Protein AF-E4XNI7-F1 (afdb_monomer_lite)

Sequence (161 aa):
MIVIETAMIVLRASQCSQMPSSSVQVHIPTLKYKNLKMEQSHFDRAVKAEQDLEEQLIKEENSDTRAKFEKAVTARKKSQKRIRAFLLRAARALDDPDQSDENPDACKVCLRQYDSRDRQEGILYCGHSSCSKCLTSRPVKLCPVCDKEYTVEQISHPFCV

Organism: Oikopleura dioica (NCBI:txid34765)

InterPro domains:
  IPR001841 Zinc finger, RING-type [PF14634] (107-148)
  IPR001841 Zinc finger, RING-type [PS50089] (107-147)
  IPR013083 Zinc finger, RING/FYVE/PHD-type [G3DSA:3.30.40.10] (93-160)

Secondary structure (DSSP, 8-state):
--SSGGGTGGGSTT-S-------------HHHHHHHHHHHHHHHHHHHHHHHHHHHHHHS--HHHHHHHHHHHHHHHHHHHHHHHHHHHHHHHHH-TT-TT--TTB-TTT-PBP-SSS--EEE-TTS-EEEHHHHHS-SS-B-TTT--B--GGG-B-TT--

Structure (mmCIF, N/CA/C/O backbone):
data_AF-E4XNI7-F1
#
_entry.id   AF-E4XNI7-F1
#
loop_
_atom_site.group_PDB
_atom_site.id
_atom_site.type_symbol
_atom_site.label_atom_id
_atom_site.label_alt_id
_atom_site.label_comp_id
_atom_site.label_asym_id
_atom_site.label_entity_id
_atom_site.label_seq_id
_atom_site.pdbx_PDB_ins_code
_atom_site.Cartn_x
_atom_site.Cartn_y
_atom_site.Cartn_z
_atom_site.occupancy
_atom_site.B_iso_or_equiv
_atom_site.auth_seq_id
_atom_site.auth_comp_id
_atom_site.auth_asym_id
_atom_site.auth_atom_id
_atom_site.pdbx_PDB_model_num
ATOM 1 N N . MET A 1 1 ? 4.111 8.095 25.142 1.00 41.81 1 MET A N 1
ATOM 2 C CA . MET A 1 1 ? 4.767 9.339 24.668 1.00 41.81 1 MET A CA 1
ATOM 3 C C . MET A 1 1 ? 6.241 9.091 24.310 1.00 41.81 1 MET A C 1
ATOM 5 O O . MET A 1 1 ? 7.118 9.753 24.835 1.00 41.81 1 MET A O 1
ATOM 9 N N . ILE A 1 2 ? 6.539 8.140 23.415 1.00 38.91 2 ILE A N 1
ATOM 10 C CA . ILE A 1 2 ? 7.917 7.855 22.961 1.00 38.91 2 ILE A CA 1
ATOM 11 C C . ILE A 1 2 ? 7.857 7.387 21.498 1.00 38.91 2 ILE A C 1
ATOM 13 O O . ILE A 1 2 ? 8.076 6.222 21.204 1.00 38.91 2 ILE A O 1
ATOM 17 N N . VAL A 1 3 ? 7.425 8.252 20.573 1.00 39.06 3 VAL A N 1
ATOM 18 C CA . VAL A 1 3 ? 7.569 7.987 19.117 1.00 39.06 3 VAL A CA 1
ATOM 19 C C . VAL A 1 3 ? 7.801 9.275 18.303 1.00 39.06 3 VAL A C 1
ATOM 21 O O . VAL A 1 3 ? 7.916 9.227 17.086 1.00 39.06 3 VAL A O 1
ATOM 24 N N . ILE A 1 4 ? 7.885 10.450 18.943 1.00 42.22 4 ILE A N 1
ATOM 25 C CA . ILE A 1 4 ? 7.994 11.732 18.219 1.00 42.22 4 ILE A CA 1
ATOM 26 C C . ILE A 1 4 ? 9.460 12.159 18.011 1.00 42.22 4 ILE A C 1
ATOM 28 O O . ILE A 1 4 ? 9.753 12.881 17.063 1.00 42.22 4 ILE A O 1
ATOM 32 N N . GLU A 1 5 ? 10.418 11.665 18.802 1.00 36.56 5 GLU A N 1
ATOM 33 C CA . GLU A 1 5 ? 11.813 12.123 18.681 1.00 36.56 5 GLU A CA 1
ATOM 34 C C . GLU A 1 5 ? 12.579 11.521 17.497 1.00 36.56 5 GLU A C 1
ATOM 36 O O . GLU A 1 5 ? 13.459 12.174 16.937 1.00 36.56 5 GLU A O 1
ATOM 41 N N . THR A 1 6 ? 12.217 10.328 17.021 1.00 39.56 6 THR A N 1
ATOM 42 C CA . THR A 1 6 ? 12.974 9.675 15.940 1.00 39.56 6 THR A CA 1
ATOM 43 C C . THR A 1 6 ? 12.751 10.335 14.571 1.00 39.56 6 THR A C 1
ATOM 45 O O . THR A 1 6 ? 13.591 10.207 13.686 1.00 39.56 6 THR A O 1
ATOM 48 N N . ALA A 1 7 ? 11.670 11.105 14.397 1.00 36.38 7 ALA A N 1
ATOM 49 C CA . ALA A 1 7 ? 11.383 11.814 13.148 1.00 36.38 7 ALA A CA 1
ATOM 50 C C . ALA A 1 7 ? 12.089 13.183 13.031 1.00 36.38 7 ALA A C 1
ATOM 52 O O . ALA A 1 7 ? 12.213 13.707 11.927 1.00 36.38 7 ALA A O 1
ATOM 53 N N . MET A 1 8 ? 12.591 13.758 14.134 1.00 36.09 8 MET A N 1
ATOM 54 C CA . MET A 1 8 ? 13.320 15.039 14.101 1.00 36.09 8 MET A CA 1
ATOM 55 C C . MET A 1 8 ? 14.841 14.892 13.969 1.00 36.09 8 MET A C 1
ATOM 57 O O . MET A 1 8 ? 15.515 15.866 13.630 1.00 36.09 8 MET A O 1
ATOM 61 N N . ILE A 1 9 ? 15.397 13.693 14.166 1.00 39.06 9 ILE A N 1
ATOM 62 C CA . ILE A 1 9 ? 16.848 13.463 14.052 1.00 39.06 9 ILE A CA 1
ATOM 63 C C . ILE A 1 9 ? 17.321 13.526 12.590 1.00 39.06 9 ILE A C 1
ATOM 65 O O . ILE A 1 9 ? 18.431 13.979 12.326 1.00 39.06 9 ILE A O 1
ATOM 69 N N . VAL A 1 10 ? 16.459 13.218 11.617 1.00 39.75 10 VAL A N 1
ATOM 70 C CA . VAL A 1 10 ? 16.810 13.334 10.187 1.00 39.75 10 VAL A CA 1
ATOM 71 C C . VAL A 1 10 ? 16.782 14.794 9.690 1.00 39.7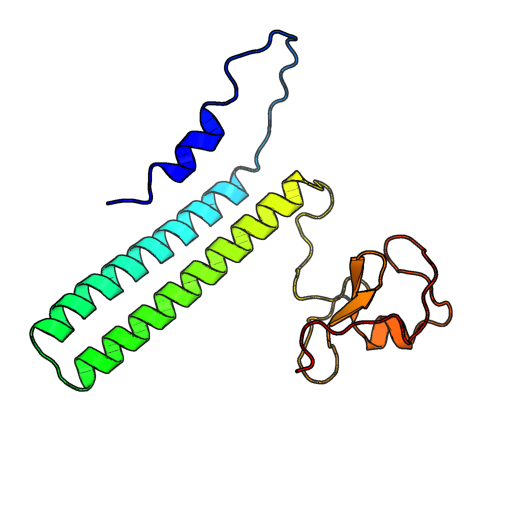5 10 VAL A C 1
ATOM 73 O O . VAL A 1 10 ? 17.326 15.095 8.636 1.00 39.75 10 VAL A O 1
ATOM 76 N N . LEU A 1 11 ? 16.236 15.741 10.468 1.00 38.75 11 LEU A N 1
ATOM 77 C CA . LEU A 1 11 ? 16.151 17.162 10.087 1.00 38.75 11 LEU A CA 1
ATOM 78 C C . LEU A 1 11 ? 17.221 18.066 10.725 1.00 38.75 11 LEU A C 1
ATOM 80 O O . LEU A 1 11 ? 17.283 19.249 10.396 1.00 38.75 11 LEU A O 1
ATOM 84 N N . ARG A 1 12 ? 18.084 17.550 11.613 1.00 37.53 12 ARG A N 1
ATOM 85 C CA . ARG A 1 12 ? 19.161 18.341 12.253 1.00 37.53 12 ARG A CA 1
ATOM 86 C C . ARG A 1 12 ? 20.582 18.002 11.797 1.00 37.53 12 ARG A C 1
ATOM 88 O O . ARG A 1 12 ? 21.516 18.661 12.238 1.00 37.53 12 ARG A O 1
ATOM 95 N N . ALA A 1 13 ? 20.759 17.065 10.869 1.00 33.41 13 ALA A N 1
ATOM 96 C CA . ALA A 1 13 ? 22.076 16.709 10.330 1.00 33.41 13 ALA A CA 1
ATOM 97 C C . ALA A 1 13 ? 22.540 17.583 9.139 1.00 33.41 13 ALA A C 1
ATOM 99 O O . ALA A 1 13 ? 23.501 17.229 8.465 1.00 33.41 13 ALA A O 1
ATOM 100 N N . SER A 1 14 ? 21.895 18.727 8.872 1.00 40.91 14 SER A N 1
ATOM 101 C CA . SER A 1 14 ? 22.268 19.626 7.760 1.00 40.91 14 SER A CA 1
ATOM 102 C C . SER A 1 14 ? 22.956 20.929 8.186 1.00 40.91 14 SER A C 1
ATOM 104 O O . SER A 1 14 ? 23.113 21.826 7.364 1.00 40.91 14 SER A O 1
ATOM 106 N N . GLN A 1 15 ? 23.411 21.059 9.435 1.00 46.00 15 GLN A N 1
ATOM 107 C CA . GLN A 1 15 ? 24.251 22.190 9.854 1.00 46.00 15 GLN A CA 1
ATOM 108 C C . GLN A 1 15 ? 25.706 21.757 10.021 1.00 46.00 15 GLN A C 1
ATOM 110 O O . GLN A 1 15 ? 26.181 21.607 11.137 1.00 46.00 15 GLN A O 1
ATOM 115 N N . CYS A 1 16 ? 26.388 21.515 8.902 1.00 39.19 16 CYS A N 1
ATOM 116 C CA . CYS A 1 16 ? 27.827 21.747 8.732 1.00 39.19 16 CYS A CA 1
ATOM 117 C C . CYS A 1 16 ? 28.248 21.263 7.345 1.00 39.19 16 CYS A C 1
ATOM 119 O O . CYS A 1 16 ? 28.592 20.099 7.166 1.00 39.19 16 CYS A O 1
ATOM 121 N N . SER A 1 17 ? 28.194 22.158 6.361 1.00 35.84 17 SER A N 1
ATOM 122 C CA . SER A 1 17 ? 29.233 22.357 5.339 1.00 35.84 17 SER A CA 1
ATOM 123 C C . SER A 1 17 ? 28.734 23.381 4.322 1.00 35.84 17 SER A C 1
ATOM 125 O O . SER A 1 17 ? 27.564 23.411 3.954 1.00 35.84 17 SER A O 1
ATOM 127 N N . GLN A 1 18 ? 29.628 24.284 3.951 1.00 43.41 18 GLN A N 1
ATOM 128 C CA . GLN A 1 18 ? 29.374 25.467 3.143 1.00 43.41 18 GLN A CA 1
ATOM 129 C C . GLN A 1 18 ? 29.182 25.134 1.645 1.00 43.41 18 GLN A C 1
ATOM 131 O O . GLN A 1 18 ? 29.908 24.300 1.113 1.00 43.41 18 GLN A O 1
ATOM 136 N N . MET A 1 19 ? 28.312 25.930 0.992 1.00 31.27 19 MET A N 1
ATOM 137 C CA . MET A 1 19 ? 28.229 26.288 -0.452 1.00 31.27 19 MET A CA 1
ATOM 138 C C . MET A 1 19 ? 27.566 25.291 -1.438 1.00 31.27 19 MET A C 1
ATOM 140 O O . MET A 1 19 ? 27.605 24.091 -1.192 1.00 31.27 19 MET A O 1
ATOM 144 N N . PRO A 1 20 ? 27.034 25.736 -2.608 1.00 36.91 20 PRO A N 1
ATOM 145 C CA . PRO A 1 20 ? 26.705 27.092 -3.058 1.00 36.91 20 PRO A CA 1
ATOM 146 C C . PRO A 1 20 ? 25.196 27.306 -3.308 1.00 36.91 20 PRO A C 1
ATOM 148 O O . PRO A 1 20 ? 24.383 26.388 -3.391 1.00 36.91 20 PRO A O 1
ATOM 151 N N . SER A 1 21 ? 24.833 28.578 -3.450 1.00 45.09 21 SER A N 1
ATOM 152 C CA . SER A 1 21 ? 23.514 29.069 -3.837 1.00 45.09 21 SER A CA 1
ATOM 153 C C . SER A 1 21 ? 23.076 28.515 -5.193 1.00 45.09 21 SER A C 1
ATOM 155 O O . SER A 1 21 ? 23.549 28.939 -6.245 1.00 45.09 21 SER A O 1
ATOM 157 N N . SER A 1 22 ? 22.128 27.593 -5.182 1.00 35.50 22 SER A N 1
ATOM 158 C CA . SER A 1 22 ? 21.272 27.304 -6.326 1.00 35.50 22 SER A CA 1
ATOM 159 C C . SER A 1 22 ? 19.914 26.948 -5.756 1.00 35.50 22 SER A C 1
ATOM 161 O O . SER A 1 22 ? 19.741 25.933 -5.088 1.00 35.50 22 SER A O 1
ATOM 163 N N . SER A 1 23 ? 18.969 27.861 -5.937 1.00 40.44 23 SER A N 1
ATOM 164 C CA . SER A 1 23 ? 17.570 27.729 -5.558 1.00 40.44 23 SER A CA 1
ATOM 165 C C . SER A 1 23 ? 16.928 26.556 -6.301 1.00 40.44 23 SER A C 1
ATOM 167 O O . SER A 1 23 ? 16.267 26.743 -7.319 1.00 40.44 23 SER A O 1
ATOM 169 N N . VAL A 1 24 ? 17.117 25.339 -5.793 1.00 33.62 24 VAL A N 1
ATOM 170 C CA . VAL A 1 24 ? 16.308 24.184 -6.174 1.00 33.62 24 VAL A CA 1
ATOM 171 C C . VAL A 1 24 ? 14.986 24.339 -5.435 1.00 33.62 24 VAL A C 1
ATOM 173 O O . VAL A 1 24 ? 14.849 23.969 -4.269 1.00 33.62 24 VAL A O 1
ATOM 176 N N . GLN A 1 25 ? 14.009 24.959 -6.094 1.00 33.59 25 GLN A N 1
ATOM 177 C CA . GLN A 1 25 ? 12.625 24.884 -5.648 1.00 33.59 25 GLN A CA 1
ATOM 178 C C . GLN A 1 25 ? 12.191 23.423 -5.775 1.00 33.59 25 GLN A C 1
ATOM 180 O O . GLN A 1 25 ? 11.807 22.964 -6.848 1.00 33.59 25 GLN A O 1
ATOM 185 N N . VAL A 1 26 ? 12.293 22.672 -4.675 1.00 37.59 26 VAL A N 1
ATOM 186 C CA . VAL A 1 26 ? 11.727 21.328 -4.569 1.00 37.59 26 VAL A CA 1
ATOM 187 C C . VAL A 1 26 ? 10.212 21.492 -4.616 1.00 37.59 26 VAL A C 1
ATOM 189 O O . VAL A 1 26 ? 9.550 21.711 -3.600 1.00 37.59 26 VAL A O 1
ATOM 192 N N . HIS A 1 27 ? 9.651 21.453 -5.821 1.00 39.88 27 HIS A N 1
ATOM 193 C CA . HIS A 1 27 ? 8.217 21.536 -6.030 1.00 39.88 27 HIS A CA 1
ATOM 194 C C . HIS A 1 27 ? 7.605 20.176 -5.673 1.00 39.88 27 HIS A C 1
ATOM 196 O O . HIS A 1 27 ? 7.270 19.371 -6.535 1.00 39.88 27 HIS A O 1
ATOM 202 N N . ILE A 1 28 ? 7.489 19.888 -4.372 1.00 45.56 28 ILE A N 1
ATOM 203 C CA . ILE A 1 28 ? 6.717 18.739 -3.891 1.00 45.56 28 ILE A CA 1
ATOM 204 C C . ILE A 1 28 ? 5.269 18.984 -4.340 1.00 45.56 28 ILE A C 1
ATOM 206 O O . ILE A 1 28 ? 4.682 19.990 -3.924 1.00 45.56 28 ILE A O 1
ATOM 210 N N . PRO A 1 29 ? 4.667 18.125 -5.186 1.00 49.50 29 PRO A N 1
ATOM 211 C CA . PRO A 1 29 ? 3.323 18.363 -5.692 1.00 49.50 29 PRO A CA 1
ATOM 212 C C . PRO A 1 29 ? 2.345 18.455 -4.517 1.00 49.50 29 PRO A C 1
ATOM 214 O O . PRO A 1 29 ? 2.151 17.496 -3.767 1.00 49.50 29 PRO A O 1
ATOM 217 N N . THR A 1 30 ? 1.709 19.612 -4.352 1.00 48.62 30 THR A N 1
ATOM 218 C CA . THR A 1 30 ? 0.787 19.953 -3.251 1.00 48.62 30 THR A CA 1
ATOM 219 C C . THR A 1 30 ? -0.390 18.975 -3.103 1.00 48.62 30 THR A C 1
ATOM 221 O O . THR A 1 30 ? -0.969 18.853 -2.021 1.00 48.62 30 THR A O 1
ATOM 224 N N . LEU A 1 31 ? -0.712 18.221 -4.160 1.00 49.03 31 LEU A N 1
ATOM 225 C CA . LEU A 1 31 ? -1.695 17.131 -4.167 1.00 49.03 31 LEU A CA 1
ATOM 226 C C . LEU A 1 31 ? -1.241 15.895 -3.366 1.00 49.03 31 LEU A C 1
ATOM 228 O O . LEU A 1 31 ? -2.057 15.303 -2.658 1.00 49.03 31 LEU A O 1
ATOM 232 N N . LYS A 1 32 ? 0.055 15.538 -3.395 1.00 57.09 32 LYS A N 1
ATOM 233 C CA . LYS A 1 32 ? 0.602 14.395 -2.636 1.00 57.09 32 LYS A CA 1
ATOM 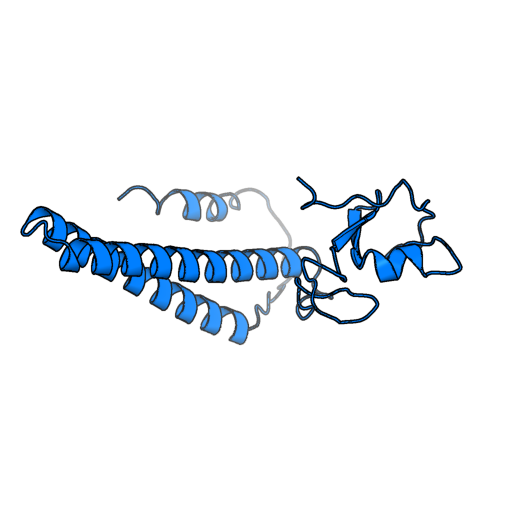234 C C . LYS A 1 32 ? 0.511 14.652 -1.121 1.00 57.09 32 LYS A C 1
ATOM 236 O O . LYS A 1 32 ? 0.132 13.764 -0.362 1.00 57.09 32 LYS A O 1
ATOM 241 N N . TYR A 1 33 ? 0.737 15.894 -0.685 1.00 59.50 33 TYR A N 1
ATOM 242 C CA . TYR A 1 33 ? 0.684 16.282 0.732 1.00 59.50 33 TYR A CA 1
ATOM 243 C C . TYR A 1 33 ? -0.736 16.242 1.334 1.00 59.50 33 TYR A C 1
ATOM 245 O O . TYR A 1 33 ? -0.921 15.814 2.475 1.00 59.50 33 TYR A O 1
ATOM 253 N N . LYS A 1 34 ? -1.766 16.630 0.565 1.00 65.25 34 LYS A N 1
ATOM 254 C CA . LYS A 1 34 ? -3.170 16.594 1.023 1.00 65.25 34 LYS A CA 1
ATOM 255 C C . LYS A 1 34 ? -3.669 15.165 1.264 1.00 65.25 34 LYS A C 1
ATOM 257 O O . LYS A 1 34 ? -4.334 14.920 2.270 1.00 65.25 34 LYS A O 1
ATOM 262 N N . ASN A 1 35 ? -3.299 14.226 0.391 1.00 73.44 35 ASN A N 1
ATOM 263 C CA . ASN A 1 35 ? -3.664 12.814 0.535 1.00 73.44 35 ASN A CA 1
ATOM 264 C C . ASN A 1 35 ? -2.996 12.163 1.755 1.00 73.44 35 ASN A C 1
ATOM 266 O O . ASN A 1 35 ? -3.664 11.454 2.505 1.00 73.44 35 ASN A O 1
ATOM 270 N N . LEU A 1 36 ? -1.718 12.465 2.020 1.00 78.69 36 LEU A N 1
ATOM 271 C CA . LEU A 1 36 ? -1.039 11.974 3.224 1.00 78.69 36 LEU A CA 1
ATOM 272 C C . LEU A 1 36 ? -1.700 12.493 4.505 1.00 78.69 36 LEU A C 1
ATOM 274 O O . LEU A 1 36 ? -1.948 11.718 5.424 1.00 78.69 36 LEU A O 1
ATOM 278 N N . LYS A 1 37 ? -2.040 13.787 4.555 1.00 83.31 37 LYS A N 1
ATOM 279 C CA . LYS A 1 37 ? -2.702 14.392 5.720 1.00 83.31 37 LYS A CA 1
ATOM 280 C C . LYS A 1 37 ? -4.073 13.764 5.998 1.00 83.31 37 LYS A C 1
ATOM 282 O O . LYS A 1 37 ? -4.438 13.560 7.154 1.00 83.31 37 LYS A O 1
ATOM 287 N N . MET A 1 38 ? -4.821 13.430 4.945 1.00 86.62 38 MET A N 1
ATOM 288 C CA . MET A 1 38 ? -6.090 12.710 5.067 1.00 86.62 38 MET A CA 1
ATOM 289 C C . MET A 1 38 ? -5.879 11.300 5.633 1.00 86.62 38 MET A C 1
ATOM 291 O O . MET A 1 38 ? -6.547 10.920 6.595 1.00 86.62 38 MET A O 1
ATOM 295 N N . GLU A 1 39 ? -4.929 10.539 5.084 1.00 83.31 39 GLU A N 1
ATOM 296 C CA . GLU A 1 39 ? -4.609 9.187 5.561 1.00 83.31 39 GLU A CA 1
ATOM 297 C C . GLU A 1 39 ? -4.113 9.179 7.010 1.00 83.31 39 GLU A C 1
ATOM 299 O O . GLU A 1 39 ? -4.523 8.329 7.802 1.00 83.31 39 GLU A O 1
ATOM 304 N N . GLN A 1 40 ? -3.310 10.172 7.391 1.00 87.50 40 GLN A N 1
ATOM 305 C CA . GLN A 1 40 ? -2.860 10.364 8.766 1.00 87.50 40 GLN A CA 1
ATOM 306 C C . GLN A 1 40 ? -4.041 10.625 9.710 1.00 87.50 40 GLN A C 1
ATOM 308 O O . GLN A 1 40 ? -4.176 9.941 10.718 1.00 87.50 40 GLN A O 1
ATOM 313 N N . SER A 1 41 ? -4.992 11.480 9.320 1.00 90.75 41 SER A N 1
ATOM 314 C CA . SER A 1 41 ? -6.231 11.683 10.084 1.00 90.75 41 SER A CA 1
ATOM 315 C C . SER A 1 41 ? -7.082 10.406 10.213 1.00 90.75 41 SER A C 1
ATOM 317 O O . SER A 1 41 ? -7.720 10.177 11.243 1.00 90.75 41 SER A O 1
ATOM 319 N N . HIS A 1 42 ? -7.122 9.542 9.192 1.00 88.38 42 HIS A N 1
ATOM 320 C CA . HIS A 1 42 ? -7.781 8.233 9.304 1.00 88.38 42 HIS A CA 1
ATOM 321 C C . HIS A 1 42 ? -7.069 7.295 10.279 1.00 88.38 42 HIS A C 1
ATOM 323 O O . HIS A 1 42 ? -7.740 6.549 10.992 1.00 88.38 42 HIS A O 1
ATOM 329 N N . PHE A 1 43 ? -5.739 7.319 10.308 1.00 91.44 43 PHE A N 1
ATOM 330 C CA . PHE A 1 43 ? -4.959 6.541 11.260 1.00 91.44 43 PHE A CA 1
ATOM 331 C C . PHE A 1 43 ? -5.155 7.039 12.693 1.00 91.44 43 PHE A C 1
ATOM 333 O O . PHE A 1 43 ? -5.480 6.228 13.553 1.00 91.44 43 PHE A O 1
ATOM 340 N N . ASP A 1 44 ? -5.081 8.349 12.929 1.00 92.62 44 ASP A N 1
ATOM 341 C CA . ASP A 1 44 ? -5.268 8.940 14.260 1.00 92.62 44 ASP A CA 1
ATOM 342 C C . ASP A 1 44 ? -6.656 8.615 14.831 1.00 92.62 44 ASP A C 1
ATOM 344 O O . ASP A 1 44 ? -6.787 8.219 15.989 1.00 92.62 44 ASP A O 1
ATOM 348 N N . ARG A 1 45 ? -7.703 8.691 13.996 1.00 93.62 45 ARG A N 1
ATOM 349 C CA . ARG A 1 45 ? -9.061 8.274 14.385 1.00 93.62 45 ARG A CA 1
ATOM 350 C C . ARG A 1 45 ? -9.148 6.788 14.726 1.00 93.62 45 ARG A C 1
ATOM 352 O O . ARG A 1 45 ? -9.860 6.433 15.658 1.00 93.62 45 ARG A O 1
ATOM 359 N N . ALA A 1 46 ? -8.449 5.930 13.984 1.00 91.75 46 ALA A N 1
ATOM 360 C CA . ALA A 1 46 ? -8.441 4.495 14.250 1.00 91.75 46 ALA A CA 1
ATOM 361 C C . ALA A 1 46 ? -7.694 4.157 15.549 1.00 91.75 46 ALA A C 1
ATOM 363 O O . ALA A 1 46 ? -8.170 3.323 16.308 1.00 91.75 46 ALA A O 1
ATOM 364 N N . VAL A 1 47 ? -6.572 4.832 15.828 1.00 94.00 47 VAL A N 1
ATOM 365 C CA . VAL A 1 47 ? -5.835 4.693 17.095 1.00 94.00 47 VAL A CA 1
ATOM 366 C C . VAL A 1 47 ? -6.700 5.132 18.269 1.00 94.00 47 VAL A C 1
ATOM 368 O O . VAL A 1 47 ? -6.813 4.393 19.239 1.00 94.00 47 VAL A O 1
ATOM 371 N N . LYS A 1 48 ? -7.360 6.292 18.162 1.00 94.94 48 LYS A N 1
ATOM 372 C CA . LYS A 1 48 ? -8.255 6.768 19.219 1.00 94.94 48 LYS A CA 1
ATOM 373 C C . LYS A 1 48 ? -9.408 5.790 19.470 1.00 94.94 48 LYS A C 1
ATOM 375 O O . LYS A 1 48 ? -9.665 5.444 20.611 1.00 94.94 48 LYS A O 1
ATOM 380 N N . ALA A 1 49 ? -10.058 5.299 18.414 1.00 92.88 49 ALA A N 1
ATOM 381 C CA . ALA A 1 49 ? -11.139 4.324 18.553 1.00 92.88 49 ALA A CA 1
ATOM 382 C C . ALA A 1 49 ? -10.671 2.998 19.184 1.00 92.88 49 ALA A C 1
ATOM 384 O O . ALA A 1 49 ? -11.413 2.404 19.958 1.00 92.88 49 ALA A O 1
ATOM 385 N N . GLU A 1 50 ? -9.459 2.534 18.860 1.00 93.25 50 GLU A N 1
ATOM 386 C CA . GLU A 1 50 ? -8.849 1.356 19.490 1.00 93.25 50 GLU A CA 1
ATOM 387 C C . GLU A 1 50 ? -8.628 1.584 20.990 1.00 93.25 50 GLU A C 1
ATOM 389 O O . GLU A 1 50 ? -9.032 0.735 21.775 1.00 93.25 50 GLU A O 1
ATOM 394 N N . GLN A 1 51 ? -8.091 2.743 21.385 1.00 94.69 51 GLN A N 1
ATOM 395 C CA . GLN A 1 51 ? -7.882 3.112 22.793 1.00 94.69 51 GLN A CA 1
ATOM 396 C C . GLN A 1 51 ? -9.200 3.246 23.568 1.00 94.69 51 GLN A C 1
ATOM 398 O O . GLN A 1 51 ? -9.343 2.667 24.641 1.00 94.69 51 GLN A O 1
ATOM 403 N N . ASP A 1 52 ? -10.189 3.947 23.003 1.00 93.69 52 ASP A N 1
ATOM 404 C CA . ASP A 1 52 ? -11.506 4.124 23.627 1.00 93.69 52 ASP A CA 1
ATOM 405 C C . ASP A 1 52 ? -12.199 2.761 23.857 1.00 93.69 52 ASP A C 1
ATOM 407 O O . ASP A 1 52 ? -12.893 2.562 24.856 1.00 93.69 52 ASP A O 1
ATOM 411 N N . LEU A 1 53 ? -12.010 1.804 22.937 1.00 92.88 53 LEU A N 1
ATOM 412 C CA . LEU A 1 53 ? -12.550 0.446 23.050 1.00 92.88 53 LEU A CA 1
ATOM 413 C C . LEU A 1 53 ? -11.716 -0.462 23.958 1.00 92.88 53 LEU A C 1
ATOM 415 O O . LEU A 1 53 ? -12.288 -1.340 24.595 1.00 92.88 53 LEU A O 1
ATOM 419 N N . GLU A 1 54 ? -10.403 -0.259 24.043 1.00 93.56 54 GLU A N 1
ATOM 420 C CA . GLU A 1 54 ? -9.533 -0.938 25.008 1.00 93.56 54 GLU A CA 1
ATOM 421 C C . GLU A 1 54 ? -9.944 -0.577 26.440 1.00 93.56 54 GLU A C 1
ATOM 423 O O . GLU A 1 54 ? -10.152 -1.462 27.268 1.00 93.56 54 GLU A O 1
ATOM 428 N N . GLU A 1 55 ? -10.179 0.709 26.716 1.00 93.12 55 GLU A N 1
ATOM 429 C CA . GLU A 1 55 ? -10.692 1.160 28.012 1.00 93.12 55 GLU A CA 1
ATOM 430 C C . GLU A 1 55 ? -12.070 0.570 28.338 1.00 93.12 55 GLU A C 1
ATOM 432 O O . GLU A 1 55 ? -12.340 0.220 29.488 1.00 93.12 55 GLU A O 1
ATOM 437 N N . GLN A 1 56 ? -12.955 0.456 27.342 1.00 90.62 56 GLN A N 1
ATOM 438 C CA . GLN A 1 56 ? -14.258 -0.192 27.520 1.00 90.62 56 GLN A CA 1
ATOM 439 C C . GLN A 1 56 ? -14.117 -1.689 27.778 1.00 90.62 56 GLN A C 1
ATOM 441 O O . GLN A 1 56 ? -14.819 -2.208 28.635 1.00 90.62 56 GLN A O 1
ATOM 446 N N . LEU A 1 57 ? -13.203 -2.371 27.087 1.00 91.62 57 LEU A N 1
ATOM 447 C CA . LEU A 1 57 ? -12.944 -3.795 27.286 1.00 91.62 57 LEU A CA 1
ATOM 448 C C . LEU A 1 57 ? -12.417 -4.080 28.699 1.00 91.62 57 LEU A C 1
ATOM 450 O O . LEU A 1 57 ? -12.811 -5.072 29.300 1.00 91.62 57 LEU A O 1
ATOM 454 N N . ILE A 1 58 ? -11.579 -3.189 29.241 1.00 91.62 58 ILE A N 1
ATOM 455 C CA . ILE A 1 58 ? -11.084 -3.272 30.624 1.00 91.62 58 ILE A CA 1
ATOM 456 C C . ILE A 1 58 ? -12.224 -3.084 31.640 1.00 91.62 58 ILE A C 1
ATOM 458 O O . ILE A 1 58 ? -12.217 -3.720 32.692 1.00 91.62 58 ILE A O 1
ATOM 462 N N . LYS A 1 59 ? -13.194 -2.205 31.354 1.00 91.06 59 LYS A N 1
ATOM 463 C CA . LYS A 1 59 ? -14.333 -1.923 32.252 1.00 91.06 59 LYS A CA 1
ATOM 464 C C . LYS A 1 59 ? -15.421 -2.993 32.175 1.00 91.06 59 LYS A C 1
ATOM 466 O O . LYS A 1 59 ? -15.977 -3.379 33.197 1.00 91.06 59 LYS A O 1
ATOM 471 N N . GLU A 1 60 ? -15.733 -3.442 30.966 1.00 86.44 60 GLU A N 1
ATOM 472 C CA . GLU A 1 60 ? -16.804 -4.382 30.659 1.00 86.44 60 GLU A CA 1
ATOM 473 C C . GLU A 1 60 ? -16.297 -5.409 29.646 1.00 86.44 60 GLU A C 1
ATOM 475 O O . GLU A 1 60 ? -16.444 -5.269 28.425 1.00 86.44 60 GLU A O 1
ATOM 480 N N . GLU A 1 61 ? -15.695 -6.476 30.167 1.00 85.56 61 GLU A N 1
ATOM 481 C CA . GLU A 1 61 ? -15.242 -7.586 29.342 1.00 85.56 61 GLU A CA 1
ATOM 482 C C . GLU A 1 61 ? -16.440 -8.456 28.948 1.00 85.56 61 GLU A C 1
ATOM 484 O O . GLU A 1 61 ? -16.923 -9.299 29.705 1.00 85.56 61 GLU A O 1
ATOM 489 N N . ASN A 1 62 ? -16.951 -8.236 27.738 1.00 91.94 62 ASN A N 1
ATOM 490 C CA . ASN A 1 62 ? -17.996 -9.056 27.153 1.00 91.94 62 ASN A CA 1
ATOM 491 C C . ASN A 1 62 ? -17.696 -9.346 25.677 1.00 91.94 62 ASN A C 1
ATOM 493 O O . ASN A 1 62 ? -16.807 -8.767 25.047 1.00 91.94 62 ASN A O 1
ATOM 497 N N . SER A 1 63 ? -18.436 -10.298 25.112 1.00 89.62 63 SER A N 1
ATOM 498 C CA . SER A 1 63 ? -18.202 -10.741 23.736 1.00 89.62 63 SER A CA 1
ATOM 499 C C . SER A 1 63 ? -18.379 -9.619 22.706 1.00 89.62 63 SER A C 1
ATOM 501 O O . SER A 1 63 ? -17.721 -9.651 21.666 1.00 89.62 63 SER A O 1
ATOM 503 N N . ASP A 1 64 ? -19.261 -8.649 22.961 1.00 93.00 64 ASP A N 1
ATOM 504 C CA . ASP A 1 64 ? -19.538 -7.550 22.033 1.00 93.00 64 ASP A CA 1
ATOM 505 C C . ASP A 1 64 ? -18.430 -6.484 22.081 1.00 93.00 64 ASP A C 1
ATOM 507 O O . ASP A 1 64 ? -17.931 -6.063 21.034 1.00 93.00 64 ASP A O 1
ATOM 511 N N . THR A 1 65 ? -17.963 -6.105 23.276 1.00 88.88 65 THR A N 1
ATOM 512 C CA . THR A 1 65 ? -16.836 -5.170 23.449 1.00 88.88 65 THR A CA 1
ATOM 513 C C . THR A 1 65 ? -15.550 -5.738 22.857 1.00 88.88 65 THR A C 1
ATOM 515 O O . THR A 1 65 ? -14.853 -5.036 22.119 1.00 88.88 65 THR A O 1
ATOM 518 N N . ARG A 1 66 ? -15.289 -7.039 23.042 1.00 91.06 66 ARG A N 1
ATOM 519 C CA . ARG A 1 66 ? -14.149 -7.731 22.420 1.00 91.06 66 ARG A CA 1
ATOM 520 C C . ARG A 1 66 ? -14.223 -7.728 20.891 1.00 91.06 66 ARG A C 1
ATOM 522 O O . ARG A 1 66 ? -13.236 -7.405 20.232 1.00 91.06 66 ARG A O 1
ATOM 529 N N . ALA A 1 67 ? -15.392 -8.019 20.317 1.00 94.31 67 ALA A N 1
ATOM 530 C CA . ALA A 1 67 ? -15.583 -7.998 18.866 1.00 94.31 67 ALA A CA 1
ATOM 531 C C . ALA A 1 67 ? -15.428 -6.584 18.272 1.00 94.31 67 ALA A C 1
ATOM 533 O O . ALA A 1 67 ? -14.888 -6.421 17.173 1.00 94.31 67 ALA A O 1
ATOM 534 N N . LYS A 1 68 ? -15.881 -5.543 18.986 1.00 93.44 68 LYS A N 1
ATOM 535 C CA . LYS A 1 68 ? -15.675 -4.140 18.589 1.00 93.44 68 LYS A CA 1
ATOM 536 C C . LYS A 1 68 ? -14.199 -3.753 18.641 1.00 93.44 68 LYS A C 1
ATOM 538 O O . LYS A 1 68 ? -13.710 -3.161 17.678 1.00 93.44 68 LYS A O 1
ATOM 543 N N . PHE A 1 69 ? -13.489 -4.126 19.704 1.00 93.06 69 PHE A N 1
ATOM 544 C CA . PHE A 1 69 ? -12.053 -3.881 19.833 1.00 93.06 69 PHE A CA 1
ATOM 545 C C . PHE A 1 69 ? -11.264 -4.543 18.695 1.00 93.06 69 PHE A C 1
ATOM 547 O O . PHE A 1 69 ? -10.470 -3.892 18.020 1.00 93.06 69 PHE A O 1
ATOM 554 N N . GLU A 1 70 ? -11.551 -5.806 18.378 1.00 94.50 70 GLU A N 1
ATOM 555 C CA . GLU A 1 70 ? -10.875 -6.514 17.287 1.00 94.50 70 GLU A CA 1
ATOM 556 C C . GLU A 1 70 ? -11.135 -5.863 15.912 1.00 94.50 70 GLU A C 1
ATOM 558 O O . GLU A 1 70 ? -10.218 -5.689 15.097 1.00 94.50 70 GLU A O 1
ATOM 563 N N . LYS A 1 71 ? -12.363 -5.385 15.667 1.00 95.19 71 LYS A N 1
ATOM 564 C CA . LYS A 1 71 ? -12.676 -4.560 14.487 1.00 95.19 71 LYS A CA 1
ATOM 565 C C . LYS A 1 71 ? -11.874 -3.252 14.462 1.00 95.19 71 LYS A C 1
ATOM 567 O O . LYS A 1 71 ? -11.391 -2.868 13.396 1.00 95.19 71 LYS A O 1
ATOM 572 N N . ALA A 1 72 ? -11.681 -2.586 15.597 1.00 93.00 72 ALA A N 1
ATOM 573 C CA . ALA A 1 72 ? -10.865 -1.372 15.667 1.00 93.00 72 ALA A CA 1
ATOM 574 C C . ALA A 1 72 ? -9.383 -1.654 15.369 1.00 93.00 72 ALA A C 1
ATOM 576 O O . ALA A 1 72 ? -8.787 -0.967 14.535 1.00 93.00 72 ALA A O 1
ATOM 577 N N . VAL A 1 73 ? -8.828 -2.740 15.918 1.00 94.00 73 VAL A N 1
ATOM 578 C CA . VAL A 1 73 ? -7.453 -3.189 15.638 1.00 94.00 73 VAL A CA 1
ATOM 579 C C . VAL A 1 73 ? -7.251 -3.471 14.147 1.00 94.00 73 VAL A C 1
ATOM 581 O O . VAL A 1 73 ? -6.253 -3.054 13.545 1.00 94.00 73 VAL A O 1
ATOM 584 N N . THR A 1 74 ? -8.192 -4.170 13.504 1.00 92.75 74 THR A N 1
ATOM 585 C CA . THR A 1 74 ? -8.109 -4.434 12.056 1.00 92.75 74 THR A CA 1
ATOM 586 C C . THR A 1 74 ? -8.214 -3.147 11.232 1.00 92.75 74 THR A C 1
ATOM 588 O O . THR A 1 74 ? -7.465 -2.980 10.262 1.00 92.75 74 THR A O 1
ATOM 591 N N . ALA A 1 75 ? -9.059 -2.194 11.639 1.00 90.62 75 ALA A N 1
ATOM 592 C CA . ALA A 1 75 ? -9.164 -0.884 11.001 1.00 90.62 75 ALA A CA 1
ATOM 593 C C . ALA A 1 75 ? -7.863 -0.069 11.129 1.00 90.62 75 ALA A C 1
ATOM 595 O O . ALA A 1 75 ? -7.390 0.477 10.124 1.00 90.62 75 ALA A O 1
ATOM 596 N N . ARG A 1 76 ? -7.224 -0.047 12.309 1.00 93.81 76 ARG A N 1
ATOM 597 C CA . ARG A 1 76 ? -5.914 0.595 12.511 1.00 93.81 76 ARG A CA 1
ATOM 598 C C . ARG A 1 76 ? -4.846 -0.036 11.625 1.00 93.81 76 ARG A C 1
ATOM 600 O O . ARG A 1 76 ? -4.145 0.688 10.916 1.00 93.81 76 ARG A O 1
ATOM 607 N N . LYS A 1 77 ? -4.745 -1.372 11.599 1.00 89.94 77 LYS A N 1
ATOM 608 C CA . LYS A 1 77 ? -3.797 -2.099 10.730 1.00 89.94 77 LYS A CA 1
ATOM 609 C C . LYS A 1 77 ? -4.010 -1.764 9.249 1.00 89.94 77 LYS A C 1
ATOM 611 O O . LYS A 1 77 ? -3.040 -1.558 8.518 1.00 89.94 77 LYS A O 1
ATOM 616 N N . LYS A 1 78 ? -5.267 -1.646 8.802 1.00 87.94 78 LYS A N 1
ATOM 617 C CA . LYS A 1 78 ? -5.605 -1.241 7.428 1.00 87.94 78 LYS A CA 1
ATOM 618 C C . LYS A 1 78 ? -5.125 0.181 7.119 1.00 87.94 78 LYS A C 1
ATOM 620 O O . LYS A 1 78 ? -4.471 0.378 6.096 1.00 87.94 78 LYS A O 1
ATOM 625 N N . SER A 1 79 ? -5.385 1.148 8.000 1.00 83.88 79 SER A N 1
ATOM 626 C CA . SER A 1 79 ? -4.891 2.528 7.848 1.00 83.88 79 SER A CA 1
ATOM 627 C C . SER A 1 79 ? -3.357 2.592 7.855 1.00 83.88 79 SER A C 1
ATOM 629 O O . SER A 1 79 ? -2.764 3.243 6.998 1.00 83.88 79 SER A O 1
ATOM 631 N N . GLN A 1 80 ? -2.699 1.836 8.740 1.00 88.31 80 GLN A N 1
ATOM 632 C CA . GLN A 1 80 ? -1.238 1.731 8.792 1.00 88.31 80 GLN A CA 1
ATOM 633 C C . GLN A 1 80 ? -0.655 1.201 7.472 1.00 88.31 80 GLN A C 1
ATOM 635 O O . GLN A 1 80 ? 0.338 1.734 6.975 1.00 88.31 80 GLN A O 1
ATOM 640 N N . LYS A 1 81 ? -1.290 0.187 6.863 1.00 85.88 81 LYS A N 1
ATOM 641 C CA . LYS A 1 81 ? -0.885 -0.342 5.552 1.00 85.88 81 LYS A CA 1
ATOM 642 C C . LYS A 1 81 ? -0.982 0.724 4.455 1.00 85.88 81 LYS A C 1
ATOM 644 O O . LYS A 1 81 ? -0.067 0.820 3.639 1.00 85.88 81 LYS A O 1
ATOM 649 N N . ARG A 1 82 ? -2.042 1.545 4.447 1.00 85.19 82 ARG A N 1
ATOM 650 C CA . ARG A 1 82 ? -2.212 2.633 3.464 1.00 85.19 82 ARG A CA 1
ATOM 651 C C . ARG A 1 82 ? -1.140 3.711 3.609 1.00 85.19 82 ARG A C 1
ATOM 653 O O . ARG A 1 82 ? -0.521 4.068 2.610 1.00 85.19 82 ARG A O 1
ATOM 660 N N . ILE A 1 83 ? -0.854 4.153 4.837 1.00 85.06 83 ILE A N 1
ATOM 661 C CA . ILE A 1 83 ? 0.223 5.121 5.104 1.00 85.06 83 ILE A CA 1
ATOM 662 C C . ILE A 1 83 ? 1.575 4.553 4.673 1.00 85.06 83 ILE A C 1
ATOM 664 O O . ILE A 1 83 ? 2.313 5.218 3.952 1.00 85.06 83 ILE A O 1
ATOM 668 N N . ARG A 1 84 ? 1.889 3.304 5.039 1.00 86.06 84 ARG A N 1
ATOM 669 C CA . ARG A 1 84 ? 3.137 2.649 4.619 1.00 86.06 84 ARG A CA 1
ATOM 670 C C . ARG A 1 84 ? 3.261 2.598 3.096 1.00 86.06 84 ARG A C 1
ATOM 672 O O . ARG A 1 84 ? 4.313 2.933 2.565 1.00 86.06 84 ARG A O 1
ATOM 679 N N . ALA A 1 85 ? 2.198 2.211 2.394 1.00 82.69 85 ALA A N 1
ATOM 680 C CA . ALA A 1 85 ? 2.187 2.169 0.933 1.00 82.69 85 ALA A CA 1
ATOM 681 C C . ALA A 1 85 ? 2.347 3.562 0.304 1.00 82.69 85 ALA A C 1
ATOM 683 O O . ALA A 1 85 ? 2.955 3.693 -0.756 1.00 82.69 85 ALA A O 1
ATOM 684 N N . PHE A 1 86 ? 1.807 4.606 0.936 1.00 83.38 86 PHE A N 1
ATOM 685 C CA . PHE A 1 86 ? 2.027 5.983 0.506 1.00 83.38 86 PHE A CA 1
ATOM 686 C C . PHE A 1 86 ? 3.494 6.393 0.686 1.00 83.38 86 PHE A C 1
ATOM 688 O O . PHE A 1 86 ? 4.110 6.868 -0.262 1.00 83.38 86 PHE A O 1
ATOM 695 N N . LEU A 1 87 ? 4.069 6.164 1.870 1.00 83.44 87 LEU A N 1
ATOM 696 C CA . LEU A 1 87 ? 5.456 6.526 2.174 1.00 83.44 87 LEU A CA 1
ATOM 697 C C . LEU A 1 87 ? 6.454 5.778 1.288 1.00 83.44 87 LEU A C 1
ATOM 699 O O . LEU A 1 87 ? 7.391 6.387 0.790 1.00 83.44 87 LEU A O 1
ATOM 703 N N . LEU A 1 88 ? 6.224 4.488 1.028 1.00 81.88 88 LEU A N 1
ATOM 704 C CA . LEU A 1 88 ? 7.056 3.711 0.106 1.00 81.88 88 LEU A CA 1
ATOM 705 C C . LEU A 1 88 ? 6.987 4.251 -1.326 1.00 81.88 88 LEU A C 1
ATOM 707 O O . LEU A 1 88 ? 8.014 4.340 -1.989 1.00 81.88 88 LEU A O 1
ATOM 711 N N . ARG A 1 89 ? 5.798 4.643 -1.804 1.00 79.81 89 ARG A N 1
ATOM 712 C CA . ARG A 1 89 ? 5.652 5.287 -3.120 1.00 79.81 89 ARG A CA 1
ATOM 713 C C . ARG A 1 89 ? 6.345 6.644 -3.170 1.00 79.81 89 ARG A C 1
ATOM 715 O O . ARG A 1 89 ? 6.989 6.953 -4.163 1.00 79.81 89 ARG A O 1
ATOM 722 N N . ALA A 1 90 ? 6.234 7.434 -2.105 1.00 78.94 90 ALA A N 1
ATOM 723 C CA . ALA A 1 90 ? 6.913 8.719 -2.007 1.00 78.94 90 ALA A CA 1
ATOM 724 C C . ALA A 1 90 ? 8.439 8.553 -2.007 1.00 78.94 90 ALA A C 1
ATOM 726 O O . ALA A 1 90 ? 9.104 9.264 -2.745 1.00 78.94 90 ALA A O 1
ATOM 727 N N . ALA A 1 91 ? 8.975 7.591 -1.248 1.00 78.12 91 ALA A N 1
ATOM 728 C CA . ALA A 1 91 ? 10.404 7.285 -1.224 1.00 78.12 91 ALA A CA 1
ATOM 729 C C . ALA A 1 91 ? 10.914 6.865 -2.610 1.00 78.12 91 ALA A C 1
ATOM 731 O O . ALA A 1 91 ? 11.850 7.465 -3.120 1.00 78.12 91 ALA A O 1
ATOM 732 N N . ARG A 1 92 ? 10.215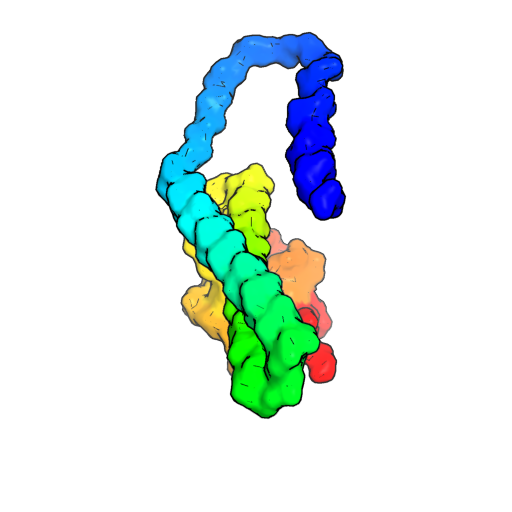 5.937 -3.280 1.00 74.69 92 ARG A N 1
ATOM 733 C CA . ARG A 1 92 ? 10.554 5.528 -4.655 1.00 74.69 92 ARG A CA 1
ATOM 734 C C . ARG A 1 92 ? 10.547 6.695 -5.641 1.00 74.69 92 ARG A C 1
ATOM 736 O O . ARG A 1 92 ? 11.413 6.759 -6.494 1.00 74.69 92 ARG A O 1
ATOM 743 N N . ALA A 1 93 ? 9.598 7.621 -5.511 1.00 70.12 93 ALA A N 1
ATOM 744 C CA . ALA A 1 93 ? 9.532 8.806 -6.367 1.00 70.12 93 ALA A CA 1
ATOM 745 C C . ALA A 1 93 ? 10.648 9.834 -6.092 1.00 70.12 93 ALA A C 1
ATOM 747 O O . ALA A 1 93 ? 10.859 10.719 -6.913 1.00 70.12 93 ALA A O 1
ATOM 748 N N . LEU A 1 94 ? 11.312 9.770 -4.932 1.00 74.56 94 LEU A N 1
ATOM 749 C CA . LEU A 1 94 ? 12.509 10.570 -4.652 1.00 74.56 94 LEU A CA 1
ATOM 750 C C . LEU A 1 94 ? 13.763 9.911 -5.234 1.00 74.56 94 LEU A C 1
ATOM 752 O O . LEU A 1 94 ? 14.641 10.623 -5.710 1.00 74.56 94 LEU A O 1
ATOM 756 N N . ASP A 1 95 ? 13.820 8.578 -5.209 1.00 72.69 95 ASP A N 1
ATOM 757 C CA . ASP A 1 95 ? 14.927 7.803 -5.775 1.00 72.69 95 ASP A CA 1
ATOM 758 C C . ASP A 1 95 ? 14.881 7.762 -7.317 1.00 72.69 95 ASP A C 1
ATOM 760 O O . ASP A 1 95 ? 15.926 7.705 -7.961 1.00 72.69 95 ASP A O 1
ATOM 764 N N . ASP A 1 96 ? 13.682 7.828 -7.911 1.00 62.75 96 ASP A N 1
ATOM 765 C CA . ASP A 1 96 ? 13.452 7.852 -9.359 1.00 62.75 96 ASP A CA 1
ATOM 766 C C . ASP A 1 96 ? 12.202 8.705 -9.700 1.00 62.75 96 ASP A C 1
ATOM 768 O O . ASP A 1 96 ? 11.059 8.237 -9.579 1.00 62.75 96 ASP A O 1
ATOM 772 N N . PRO A 1 97 ? 12.376 9.988 -10.077 1.00 57.41 97 PRO A N 1
ATOM 773 C CA . PRO A 1 97 ? 11.266 10.918 -10.280 1.00 57.41 97 PRO A CA 1
ATOM 774 C C . PRO A 1 97 ? 10.377 10.583 -11.488 1.00 57.41 97 PRO A C 1
ATOM 776 O O . PRO A 1 97 ? 9.274 11.128 -11.575 1.00 57.41 97 PRO A O 1
ATOM 779 N N . ASP A 1 98 ? 10.801 9.675 -12.375 1.00 56.72 98 ASP A N 1
ATOM 780 C CA . ASP A 1 98 ? 10.096 9.368 -13.627 1.00 56.72 98 ASP A CA 1
ATOM 781 C C . ASP A 1 98 ? 9.012 8.270 -13.475 1.00 56.72 98 ASP A C 1
ATOM 783 O O . ASP A 1 98 ? 8.202 8.066 -14.375 1.00 56.72 98 ASP A O 1
ATOM 787 N N . GLN A 1 99 ? 8.916 7.579 -12.322 1.00 53.34 99 GLN A N 1
ATOM 788 C CA . GLN A 1 99 ? 8.022 6.406 -12.141 1.00 53.34 99 GLN A CA 1
ATOM 789 C C . GLN A 1 99 ? 6.832 6.585 -11.173 1.00 53.34 99 GLN A C 1
ATOM 791 O O . GLN A 1 99 ? 6.222 5.605 -10.734 1.00 53.34 99 GLN A O 1
ATOM 796 N N . SER A 1 100 ? 6.458 7.812 -10.793 1.00 51.62 100 SER A N 1
ATOM 797 C CA . SER A 1 100 ? 5.553 8.017 -9.641 1.00 51.62 100 SER A CA 1
ATOM 798 C C . SER A 1 100 ? 4.058 7.674 -9.828 1.00 51.62 100 SER A C 1
ATOM 800 O O . SER A 1 100 ? 3.294 7.850 -8.876 1.00 51.62 100 SER A O 1
ATOM 802 N N . ASP A 1 101 ? 3.660 7.118 -10.979 1.00 51.75 101 ASP A N 1
ATOM 803 C CA . ASP A 1 101 ? 2.274 6.724 -11.303 1.00 51.75 101 ASP A CA 1
ATOM 804 C C . ASP A 1 101 ? 2.077 5.224 -11.612 1.00 51.75 101 ASP A C 1
ATOM 806 O O . ASP A 1 101 ? 0.975 4.795 -11.961 1.00 51.75 101 ASP A O 1
ATOM 810 N N . GLU A 1 102 ? 3.096 4.377 -11.441 1.00 56.47 102 GLU A N 1
ATOM 811 C CA . GLU A 1 102 ? 2.927 2.944 -11.697 1.00 56.47 102 GLU A CA 1
ATOM 812 C C . GLU A 1 102 ? 2.271 2.229 -10.506 1.00 56.47 102 GLU A C 1
ATOM 814 O O . GLU A 1 102 ? 2.772 2.243 -9.378 1.00 56.47 102 GLU A O 1
ATOM 819 N N . ASN A 1 103 ? 1.124 1.588 -10.754 1.00 62.38 103 ASN A N 1
ATOM 820 C CA . ASN A 1 103 ? 0.455 0.713 -9.795 1.00 62.38 103 ASN A CA 1
ATOM 821 C C . ASN A 1 103 ? 1.432 -0.399 -9.354 1.00 62.38 103 ASN A C 1
ATOM 823 O O . ASN A 1 103 ? 1.717 -1.287 -10.160 1.00 62.38 103 ASN A O 1
ATOM 827 N N . PRO A 1 104 ? 1.935 -0.387 -8.101 1.00 63.91 104 PRO A N 1
ATOM 828 C CA . PRO A 1 104 ? 2.977 -1.318 -7.668 1.00 63.91 104 PRO A CA 1
ATOM 829 C C . PRO A 1 104 ? 2.490 -2.770 -7.637 1.00 63.91 104 PRO A C 1
ATOM 831 O O . PRO A 1 104 ? 3.310 -3.681 -7.645 1.00 63.91 104 PRO A O 1
ATOM 834 N N . ASP A 1 105 ? 1.171 -2.977 -7.634 1.00 72.25 105 ASP A N 1
ATOM 835 C CA . ASP A 1 105 ? 0.541 -4.293 -7.606 1.00 72.25 105 ASP A CA 1
ATOM 836 C C . ASP A 1 105 ? 0.224 -4.815 -9.019 1.00 72.25 105 ASP A C 1
ATOM 838 O O . ASP A 1 105 ? -0.530 -5.777 -9.167 1.00 72.25 105 ASP A O 1
ATOM 842 N N . ALA A 1 106 ? 0.755 -4.181 -10.070 1.00 81.88 106 ALA A N 1
ATOM 843 C CA . ALA A 1 106 ? 0.556 -4.583 -11.455 1.00 81.88 106 ALA A CA 1
ATOM 844 C C . ALA A 1 106 ? 1.872 -4.886 -12.171 1.00 81.88 106 ALA A C 1
ATOM 846 O O . ALA A 1 106 ? 2.918 -4.282 -11.942 1.00 81.88 106 ALA A O 1
ATOM 847 N N . CYS A 1 107 ? 1.802 -5.831 -13.100 1.00 86.12 107 CYS A N 1
ATOM 848 C CA . CYS A 1 107 ? 2.920 -6.157 -13.960 1.00 86.12 107 CYS A CA 1
ATOM 849 C C . CYS A 1 107 ? 3.183 -5.034 -14.964 1.00 86.12 107 CYS A C 1
ATOM 851 O O . CYS A 1 107 ? 2.306 -4.711 -15.757 1.00 86.12 107 CYS A O 1
ATOM 853 N N . LYS A 1 108 ? 4.421 -4.540 -15.033 1.00 81.81 108 LYS A N 1
ATOM 854 C CA . LYS A 1 108 ? 4.826 -3.477 -15.971 1.00 81.81 108 LYS A CA 1
ATOM 855 C C . LYS A 1 108 ? 4.775 -3.873 -17.453 1.00 81.81 108 LYS A C 1
ATOM 857 O O . LYS A 1 108 ? 4.729 -3.017 -18.321 1.00 81.81 108 LYS A O 1
ATOM 862 N N . VAL A 1 109 ? 4.754 -5.175 -17.756 1.00 86.75 109 VAL A N 1
ATOM 863 C CA . VAL A 1 109 ? 4.700 -5.686 -19.140 1.00 86.75 109 VAL A CA 1
ATOM 864 C C . VAL A 1 109 ? 3.266 -5.804 -19.652 1.00 86.75 109 VAL A C 1
ATOM 866 O O . VAL A 1 109 ? 2.977 -5.404 -20.772 1.00 86.75 109 VAL A O 1
ATOM 869 N N . CYS A 1 110 ? 2.362 -6.389 -18.860 1.00 87.38 110 CYS A N 1
ATOM 870 C CA . CYS A 1 110 ? 0.979 -6.635 -19.291 1.00 87.38 110 CYS A CA 1
ATOM 871 C C . CYS A 1 110 ? -0.053 -5.711 -18.632 1.00 87.38 110 CYS A C 1
ATOM 873 O O . CYS A 1 110 ? -1.240 -5.823 -18.933 1.00 87.38 110 CYS A O 1
ATOM 875 N N . LEU A 1 111 ? 0.388 -4.844 -17.715 1.00 85.44 111 LEU A N 1
ATOM 876 C CA . LEU A 1 111 ? -0.398 -3.870 -16.947 1.00 85.44 111 LEU A CA 1
ATOM 877 C C . LEU A 1 111 ? -1.534 -4.474 -16.105 1.00 85.44 111 LEU A C 1
ATOM 879 O O . LEU A 1 111 ? -2.402 -3.762 -15.604 1.00 85.44 111 LEU A O 1
ATOM 883 N N . ARG A 1 112 ? -1.536 -5.798 -15.916 1.00 85.25 112 ARG A N 1
ATOM 884 C CA . ARG A 1 112 ? -2.525 -6.507 -15.095 1.00 85.25 112 ARG A CA 1
ATOM 885 C C . ARG A 1 112 ? -2.027 -6.675 -13.668 1.00 85.25 112 ARG A C 1
ATOM 887 O O . ARG A 1 112 ? -0.835 -6.890 -13.454 1.00 85.25 112 ARG A O 1
ATOM 894 N N . GLN A 1 113 ? -2.960 -6.625 -12.721 1.00 84.12 113 GLN A N 1
ATOM 895 C CA . GLN A 1 113 ? -2.681 -6.845 -11.304 1.00 84.12 113 GLN A CA 1
ATOM 896 C C . GLN A 1 113 ? -2.160 -8.259 -11.044 1.00 84.12 113 GLN A C 1
ATOM 898 O O . GLN A 1 113 ? -2.589 -9.204 -11.708 1.00 84.12 113 GLN A O 1
ATOM 903 N N . TYR A 1 114 ? -1.248 -8.391 -10.087 1.00 84.12 114 TYR A N 1
ATOM 904 C CA . TYR A 1 114 ? -0.779 -9.687 -9.619 1.00 84.12 114 TYR A CA 1
ATOM 905 C C . TYR A 1 114 ? -1.881 -10.418 -8.843 1.00 84.12 114 TYR A C 1
ATOM 907 O O . TYR A 1 114 ? -2.684 -9.809 -8.136 1.00 84.12 114 TYR A O 1
ATOM 915 N N . ASP A 1 115 ? -1.910 -11.739 -8.975 1.00 81.31 115 ASP A N 1
ATOM 916 C CA . ASP A 1 115 ? -2.835 -12.613 -8.263 1.00 81.31 115 ASP A CA 1
ATOM 917 C C . ASP A 1 115 ? -2.122 -13.901 -7.824 1.00 81.31 115 ASP A C 1
ATOM 919 O O . ASP A 1 115 ? -1.039 -14.240 -8.305 1.00 81.31 115 ASP A O 1
ATOM 923 N N . SER A 1 116 ? -2.718 -14.620 -6.874 1.00 74.06 116 SER A N 1
ATOM 924 C CA . SER A 1 116 ? -2.110 -15.815 -6.284 1.00 74.06 116 SER A CA 1
ATOM 925 C C . SER A 1 116 ? -2.159 -17.058 -7.177 1.00 74.06 116 SER A C 1
ATOM 927 O O . SER A 1 116 ? -1.570 -18.073 -6.810 1.00 74.06 116 SER A O 1
ATOM 929 N N . ARG A 1 117 ? -2.850 -17.013 -8.325 1.00 73.62 117 ARG A N 1
ATOM 930 C CA . ARG A 1 117 ? -3.136 -18.199 -9.149 1.00 73.62 117 ARG A CA 1
ATOM 931 C C . ARG A 1 117 ? -2.339 -18.212 -10.445 1.00 73.62 117 ARG A C 1
ATOM 933 O O . ARG A 1 117 ? -1.626 -19.161 -10.731 1.00 73.62 117 ARG A O 1
ATOM 940 N N . ASP A 1 118 ? -2.477 -17.156 -11.229 1.00 70.50 118 ASP A N 1
ATOM 941 C CA . ASP A 1 118 ? -2.076 -17.092 -12.629 1.00 70.50 118 ASP A CA 1
ATOM 942 C C . ASP A 1 118 ? -1.067 -15.980 -12.911 1.00 70.50 118 ASP A C 1
ATOM 944 O O . ASP A 1 118 ? -0.357 -16.024 -13.920 1.00 70.50 118 ASP A O 1
ATOM 948 N N . ARG A 1 119 ? -1.021 -14.954 -12.062 1.00 80.31 119 ARG A N 1
ATOM 949 C CA . ARG A 1 119 ? -0.158 -13.784 -12.237 1.00 80.31 119 ARG A CA 1
ATOM 950 C C . ARG A 1 119 ? 0.665 -13.565 -10.989 1.00 80.31 119 ARG A C 1
ATOM 952 O O . ARG A 1 119 ? 0.613 -12.501 -10.385 1.00 80.31 119 ARG A O 1
ATOM 959 N N . GLN A 1 120 ? 1.438 -14.577 -10.629 1.00 87.19 120 GLN A N 1
ATOM 960 C CA . GLN A 1 120 ? 2.426 -14.427 -9.579 1.00 87.19 120 GLN A CA 1
ATOM 961 C C . GLN A 1 120 ? 3.534 -13.472 -10.036 1.00 87.19 120 GLN A C 1
ATOM 963 O O . GLN A 1 120 ? 3.878 -13.394 -11.224 1.00 87.19 120 GLN A O 1
ATOM 968 N N . GLU A 1 121 ? 4.061 -12.712 -9.084 1.00 88.81 121 GLU A N 1
ATOM 969 C CA . GLU A 1 121 ? 5.218 -11.858 -9.307 1.00 88.81 121 GLU A CA 1
ATOM 970 C C . GLU A 1 121 ? 6.469 -12.734 -9.447 1.00 88.81 121 GLU A C 1
ATOM 972 O O . GLU A 1 121 ? 6.731 -13.595 -8.609 1.00 88.81 121 GLU A O 1
ATOM 977 N N . GLY A 1 122 ? 7.214 -12.536 -10.534 1.00 89.69 122 GLY A N 1
ATOM 978 C CA . GLY A 1 122 ? 8.532 -13.115 -10.751 1.00 89.69 122 GLY A CA 1
ATOM 979 C C . GLY A 1 122 ? 9.594 -12.023 -10.692 1.00 89.69 122 GLY A C 1
ATOM 980 O O . GLY A 1 122 ? 9.460 -10.988 -11.348 1.00 89.69 122 GLY A O 1
ATOM 981 N N . ILE A 1 123 ? 10.645 -12.253 -9.916 1.00 90.25 123 ILE A N 1
ATOM 982 C CA . ILE A 1 123 ? 11.780 -11.351 -9.739 1.00 90.25 123 ILE A CA 1
ATOM 983 C C . ILE A 1 123 ? 12.983 -11.945 -10.471 1.00 90.25 123 ILE A C 1
ATOM 985 O O . ILE A 1 123 ? 13.342 -13.103 -10.268 1.00 90.25 123 ILE A O 1
ATOM 989 N N . LEU A 1 124 ? 13.611 -11.147 -11.332 1.00 89.81 124 LEU A N 1
ATOM 990 C CA . LEU A 1 124 ? 14.870 -11.502 -11.985 1.00 89.81 124 LEU A CA 1
ATOM 991 C C . LEU A 1 124 ? 16.061 -11.132 -11.095 1.00 89.81 124 LEU A C 1
ATOM 993 O O . LEU A 1 124 ? 15.976 -10.223 -10.272 1.00 89.81 124 LEU A O 1
ATOM 997 N N . TYR A 1 125 ? 17.223 -11.746 -11.322 1.00 89.25 125 TYR A N 1
ATOM 998 C CA . TYR A 1 125 ? 18.454 -11.422 -10.578 1.00 89.25 125 TYR A CA 1
ATOM 999 C C . TYR A 1 125 ? 18.934 -9.980 -10.767 1.00 89.25 125 TYR A C 1
ATOM 1001 O O . TYR A 1 125 ? 19.657 -9.448 -9.930 1.00 89.25 125 TYR A O 1
ATOM 1009 N N . CYS A 1 126 ? 18.507 -9.314 -11.842 1.00 87.31 126 CYS A N 1
ATOM 1010 C CA . CYS A 1 126 ? 18.742 -7.886 -12.027 1.00 87.31 126 CYS A CA 1
ATOM 1011 C C . CYS A 1 126 ? 17.892 -6.994 -11.099 1.00 87.31 126 CYS A C 1
ATOM 1013 O O . CYS A 1 126 ? 18.020 -5.777 -11.175 1.00 87.31 126 CYS A O 1
ATOM 1015 N N . GLY A 1 127 ? 17.029 -7.575 -10.258 1.00 83.88 127 GLY A N 1
ATOM 1016 C CA . GLY A 1 127 ? 16.194 -6.876 -9.279 1.00 83.88 127 GLY A CA 1
ATOM 1017 C C . GLY A 1 127 ? 14.850 -6.380 -9.817 1.00 83.88 127 GLY A C 1
ATOM 1018 O O . GLY A 1 127 ? 14.027 -5.902 -9.042 1.00 83.88 127 GLY A O 1
ATOM 1019 N N . HIS A 1 128 ? 14.593 -6.510 -11.121 1.00 89.00 128 HIS A N 1
ATOM 1020 C CA . HIS A 1 128 ? 13.326 -6.102 -11.727 1.00 89.00 128 HIS A CA 1
ATOM 1021 C C . HIS A 1 128 ? 12.283 -7.216 -11.662 1.00 89.00 128 HIS A C 1
ATOM 1023 O O . HIS A 1 128 ? 12.603 -8.392 -11.861 1.00 89.00 128 HIS A O 1
ATOM 1029 N N . SER A 1 129 ? 11.025 -6.833 -11.434 1.00 89.12 129 SER A N 1
ATOM 1030 C CA . SER A 1 129 ? 9.906 -7.767 -11.350 1.00 89.12 129 SER A CA 1
ATOM 1031 C C . SER A 1 129 ? 8.922 -7.634 -12.511 1.00 89.12 129 SER A C 1
ATOM 1033 O O . SER A 1 129 ? 8.751 -6.580 -13.130 1.00 89.12 129 SER A O 1
ATOM 1035 N N . SER A 1 130 ? 8.297 -8.754 -12.863 1.00 90.38 130 SER A N 1
ATOM 1036 C CA . SER A 1 130 ? 7.225 -8.867 -13.854 1.00 90.38 130 SER A CA 1
ATOM 1037 C C . SER A 1 130 ? 6.442 -10.155 -13.617 1.00 90.38 130 SER A C 1
ATOM 1039 O O . SER A 1 130 ? 6.888 -11.040 -12.896 1.00 90.38 130 SER A O 1
ATOM 1041 N N . CYS A 1 131 ? 5.264 -10.300 -14.225 1.00 90.81 131 CYS A N 1
ATOM 1042 C CA . CYS A 1 131 ? 4.461 -11.503 -14.027 1.00 90.81 131 CYS A CA 1
ATOM 1043 C C . CYS A 1 131 ? 5.194 -12.748 -14.548 1.00 90.81 131 CYS A C 1
ATOM 1045 O O . CYS A 1 131 ? 5.811 -12.694 -15.613 1.00 90.81 131 CYS A O 1
ATOM 1047 N N . SER A 1 132 ? 5.104 -13.885 -13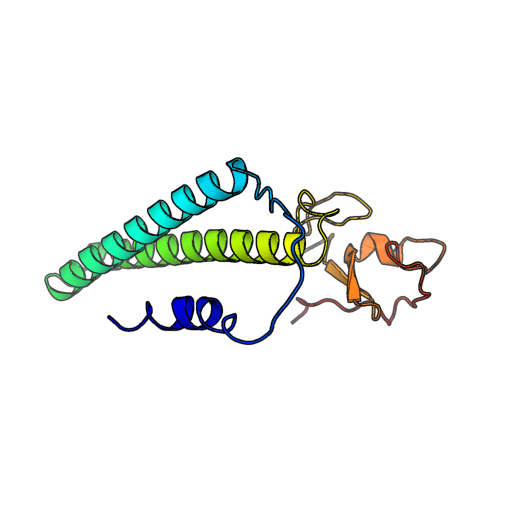.851 1.00 89.12 132 SER A N 1
ATOM 1048 C CA . SER A 1 132 ? 5.827 -15.104 -14.256 1.00 89.12 132 SER A CA 1
ATOM 1049 C C . SER A 1 132 ? 5.442 -15.554 -15.665 1.00 89.12 132 SER A C 1
ATOM 1051 O O . SER A 1 132 ? 6.307 -15.951 -16.443 1.00 89.12 132 SER A O 1
ATOM 1053 N N . LYS A 1 133 ? 4.163 -15.404 -16.044 1.00 89.62 133 LYS A N 1
ATOM 1054 C CA . LYS A 1 133 ? 3.692 -15.636 -17.422 1.00 89.62 133 LYS A CA 1
ATOM 1055 C C . LYS A 1 133 ? 4.415 -14.738 -18.426 1.00 89.62 133 LYS A C 1
ATOM 1057 O O . LYS A 1 133 ? 4.863 -15.218 -19.452 1.00 89.62 133 LYS A O 1
ATOM 1062 N N . CYS A 1 134 ? 4.592 -13.463 -18.097 1.00 90.88 134 CYS A N 1
ATOM 1063 C CA . CYS A 1 134 ? 5.247 -12.467 -18.937 1.00 90.88 134 CYS A CA 1
ATOM 1064 C C . CYS A 1 134 ? 6.734 -12.786 -19.147 1.00 90.88 134 CYS A C 1
ATOM 1066 O O . CYS A 1 134 ? 7.266 -12.546 -20.223 1.00 90.88 134 CYS A O 1
ATOM 1068 N N . LEU A 1 135 ? 7.413 -13.321 -18.131 1.00 90.38 135 LEU A N 1
ATOM 1069 C CA . LEU A 1 135 ? 8.826 -13.705 -18.217 1.00 90.38 135 LEU A CA 1
ATOM 1070 C C . LEU A 1 135 ? 9.011 -15.050 -18.948 1.00 90.38 135 LEU A C 1
ATOM 1072 O O . LEU A 1 135 ? 9.905 -15.224 -19.779 1.00 90.38 135 LEU A O 1
ATOM 1076 N N . THR A 1 136 ? 8.124 -16.013 -18.700 1.00 89.12 136 THR A N 1
ATOM 1077 C CA . THR A 1 136 ? 8.192 -17.346 -19.322 1.00 89.12 136 THR A CA 1
ATOM 1078 C C . THR A 1 136 ? 7.758 -17.344 -20.787 1.00 89.12 136 THR A C 1
ATOM 1080 O O . THR A 1 136 ? 8.413 -17.997 -21.596 1.00 89.12 136 THR A O 1
ATOM 1083 N N . SER A 1 137 ? 6.743 -16.562 -21.165 1.00 89.00 137 SER A N 1
ATOM 1084 C CA . SER A 1 137 ? 6.206 -16.531 -22.534 1.00 89.00 137 SER A CA 1
ATOM 1085 C C . SER A 1 137 ? 7.014 -15.679 -23.516 1.00 89.00 137 SER A C 1
ATOM 1087 O O . SER A 1 137 ? 6.678 -15.634 -24.698 1.00 89.00 137 SER A O 1
ATOM 1089 N N . ARG A 1 138 ? 8.041 -14.952 -23.057 1.00 84.50 138 ARG A N 1
ATOM 1090 C CA . ARG A 1 138 ? 8.868 -14.123 -23.944 1.00 84.50 138 ARG A CA 1
ATOM 1091 C C . ARG A 1 138 ? 9.760 -14.989 -24.838 1.00 84.50 138 ARG A C 1
ATOM 1093 O O . ARG A 1 138 ? 10.417 -15.890 -24.308 1.00 84.50 138 ARG A O 1
ATOM 1100 N N . PRO A 1 139 ? 9.840 -14.679 -26.148 1.00 84.06 139 PRO A N 1
ATOM 1101 C CA . PRO A 1 139 ? 10.690 -15.408 -27.088 1.00 84.06 139 PRO A CA 1
ATOM 1102 C C . PRO A 1 139 ? 12.177 -15.169 -26.814 1.00 84.06 139 PRO A C 1
ATOM 1104 O O . PRO A 1 139 ? 12.982 -16.081 -26.953 1.00 84.06 139 PRO A O 1
ATOM 1107 N N . VAL A 1 140 ? 12.531 -13.959 -26.368 1.00 89.62 140 VAL A N 1
ATOM 1108 C CA . VAL A 1 140 ? 13.897 -13.589 -25.988 1.00 89.62 140 VAL A CA 1
ATOM 1109 C C . VAL A 1 140 ? 13.935 -13.309 -24.491 1.00 89.62 140 VAL A C 1
ATOM 1111 O O . VAL A 1 140 ? 13.128 -12.529 -23.967 1.00 89.62 140 VAL A O 1
ATOM 1114 N N . LYS A 1 141 ? 14.869 -13.952 -23.790 1.00 92.69 141 LYS A N 1
ATOM 1115 C CA . LYS A 1 141 ? 14.997 -13.870 -22.334 1.00 92.69 141 LYS A CA 1
ATOM 1116 C C . LYS A 1 141 ? 15.814 -12.654 -21.902 1.00 92.69 141 LYS A C 1
ATOM 1118 O O . LYS A 1 141 ? 16.851 -12.779 -21.270 1.00 92.69 141 LYS A O 1
ATOM 1123 N N . LEU A 1 142 ? 15.310 -11.474 -22.258 1.00 92.56 142 LEU A N 1
ATOM 1124 C CA . LEU A 1 142 ? 15.854 -10.176 -21.854 1.00 92.56 142 LEU A CA 1
ATOM 1125 C C . LEU A 1 142 ? 14.902 -9.482 -20.888 1.00 92.56 142 LEU A C 1
ATOM 1127 O O . LEU A 1 142 ? 13.679 -9.469 -21.103 1.00 92.56 142 LEU A O 1
ATOM 1131 N N . CYS A 1 143 ? 15.465 -8.943 -19.808 1.00 90.56 143 CYS A N 1
ATOM 1132 C CA . CYS A 1 143 ? 14.736 -8.181 -18.807 1.00 90.56 143 CYS A CA 1
ATOM 1133 C C . CYS A 1 143 ? 13.993 -7.009 -19.474 1.00 90.56 143 CYS A C 1
ATOM 1135 O O . CYS A 1 143 ? 14.638 -6.212 -20.143 1.00 90.56 143 CYS A O 1
ATOM 1137 N N . PRO A 1 144 ? 12.678 -6.832 -19.250 1.00 88.25 144 PRO A N 1
ATOM 1138 C CA . PRO A 1 144 ? 11.902 -5.750 -19.865 1.00 88.25 144 PRO A CA 1
ATOM 1139 C C . PRO A 1 144 ? 12.310 -4.333 -19.440 1.00 88.25 144 PRO A C 1
ATOM 1141 O O . PRO A 1 144 ? 11.805 -3.382 -20.020 1.00 88.25 144 PRO A O 1
ATOM 1144 N N . VAL A 1 145 ? 13.142 -4.193 -18.404 1.00 87.75 145 VAL A N 1
ATOM 1145 C CA . VAL A 1 145 ? 13.528 -2.890 -17.841 1.00 87.75 145 VAL A CA 1
ATOM 1146 C C . VAL A 1 145 ? 14.976 -2.527 -18.161 1.00 87.75 145 VAL A C 1
ATOM 1148 O O . VAL A 1 145 ? 15.287 -1.357 -18.333 1.00 87.75 145 VAL A O 1
ATOM 1151 N N . CYS A 1 146 ? 15.877 -3.510 -18.211 1.00 89.62 146 CYS A N 1
ATOM 1152 C CA . CYS A 1 146 ? 17.316 -3.253 -18.331 1.00 89.62 146 CYS A CA 1
ATOM 1153 C C . CYS A 1 146 ? 18.038 -4.144 -19.344 1.00 89.62 146 CYS A C 1
ATOM 1155 O O . CYS A 1 146 ? 19.266 -4.173 -19.340 1.00 89.62 146 CYS A O 1
ATOM 1157 N N . ASP A 1 147 ? 17.295 -4.926 -20.133 1.00 91.94 147 ASP A N 1
ATOM 1158 C CA . ASP A 1 147 ? 17.799 -5.774 -21.220 1.00 91.94 147 ASP A CA 1
ATOM 1159 C C . ASP A 1 147 ? 18.923 -6.752 -20.842 1.00 91.94 147 ASP A C 1
ATOM 1161 O O . ASP A 1 147 ? 19.634 -7.268 -21.696 1.00 91.94 147 ASP A O 1
ATOM 1165 N N . LYS A 1 148 ? 19.074 -7.076 -19.555 1.00 91.81 148 LYS A N 1
ATOM 1166 C CA . LYS A 1 148 ? 19.955 -8.166 -19.126 1.00 91.81 148 LYS A CA 1
ATOM 1167 C C . LYS A 1 148 ? 19.341 -9.518 -19.464 1.00 91.81 148 LYS A C 1
ATOM 1169 O O . LYS A 1 148 ? 18.148 -9.734 -19.227 1.00 91.81 148 LYS A O 1
ATOM 1174 N N . GLU A 1 149 ? 20.175 -10.420 -19.963 1.00 94.31 149 GLU A N 1
ATOM 1175 C CA . GLU A 1 149 ? 19.805 -11.810 -20.209 1.00 94.31 149 GLU A CA 1
ATOM 1176 C C . GLU A 1 149 ? 19.457 -12.532 -18.904 1.00 94.31 149 GLU A C 1
ATOM 1178 O O . GLU A 1 149 ? 20.041 -12.268 -17.850 1.00 94.31 149 GLU A O 1
ATOM 1183 N N . TYR A 1 150 ? 18.483 -13.434 -18.979 1.00 93.31 150 TYR A N 1
ATOM 1184 C CA . TYR A 1 150 ? 18.117 -14.324 -17.885 1.00 93.31 150 TYR A CA 1
ATOM 1185 C C . TYR A 1 150 ? 17.715 -15.705 -18.407 1.00 93.31 150 TYR A C 1
ATOM 1187 O O . TYR A 1 150 ? 17.410 -15.879 -19.584 1.00 93.31 150 TYR A O 1
ATOM 1195 N N . THR A 1 151 ? 17.662 -16.697 -17.527 1.00 90.44 151 THR A N 1
ATOM 1196 C CA . THR A 1 151 ? 17.069 -18.010 -17.813 1.00 90.44 151 THR A CA 1
ATOM 1197 C C . THR A 1 151 ? 15.802 -18.217 -16.984 1.00 90.44 151 THR A C 1
ATOM 1199 O O . THR A 1 151 ? 15.542 -17.486 -16.027 1.00 90.44 151 THR A O 1
ATOM 1202 N N . VAL A 1 152 ? 14.958 -19.184 -17.354 1.00 86.62 152 VAL A N 1
ATOM 1203 C CA . VAL A 1 152 ? 13.675 -19.412 -16.657 1.00 86.62 152 VAL A CA 1
ATOM 1204 C C . VAL A 1 152 ? 13.900 -19.808 -15.194 1.00 86.62 152 VAL A C 1
ATOM 1206 O O . VAL A 1 152 ? 13.123 -19.430 -14.323 1.00 86.62 152 VAL A O 1
ATOM 1209 N N . GLU A 1 153 ? 15.007 -20.488 -14.917 1.00 87.06 153 GLU A N 1
ATOM 1210 C CA . GLU A 1 153 ? 15.444 -20.915 -13.588 1.00 87.06 153 GLU A CA 1
ATOM 1211 C C . GLU A 1 153 ? 15.891 -19.734 -12.709 1.00 87.06 153 GLU A C 1
ATOM 1213 O O . GLU A 1 153 ? 15.911 -19.844 -11.487 1.00 87.06 153 GLU A O 1
ATOM 1218 N N . GLN A 1 154 ? 16.224 -18.587 -13.312 1.00 85.75 154 GLN A N 1
ATOM 1219 C CA . GLN A 1 154 ? 16.633 -17.364 -12.611 1.00 85.75 154 GLN A CA 1
ATOM 1220 C C . GLN A 1 154 ? 15.449 -16.459 -12.230 1.00 85.75 154 GLN A C 1
ATOM 1222 O O . GLN A 1 154 ? 15.650 -15.334 -11.767 1.00 85.75 154 GLN A O 1
ATOM 1227 N N . ILE A 1 155 ? 14.215 -16.929 -12.429 1.00 89.44 155 ILE A N 1
ATOM 1228 C CA . ILE A 1 155 ? 12.998 -16.242 -11.996 1.00 89.44 155 ILE A CA 1
ATOM 1229 C C . ILE A 1 155 ? 12.656 -16.729 -10.585 1.00 89.44 155 ILE A C 1
ATOM 1231 O O . ILE A 1 155 ? 12.323 -17.896 -10.399 1.00 89.44 155 ILE A O 1
ATOM 1235 N N . SER A 1 156 ? 12.707 -15.838 -9.593 1.00 86.56 156 SER A N 1
ATOM 1236 C CA . SER A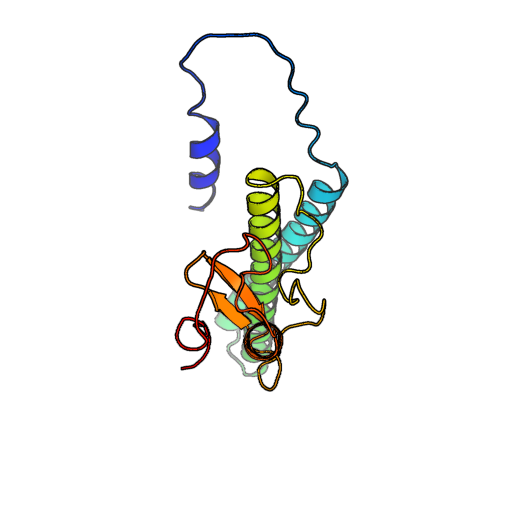 1 156 ? 12.316 -16.144 -8.213 1.00 86.56 156 SER A CA 1
ATOM 1237 C C . SER A 1 156 ? 10.920 -15.616 -7.880 1.00 86.56 156 SER A C 1
ATOM 1239 O O . SER A 1 156 ? 10.498 -14.571 -8.376 1.00 86.56 156 SER A O 1
ATOM 1241 N N . HIS A 1 157 ? 10.192 -16.330 -7.018 1.00 81.81 157 HIS A N 1
ATOM 1242 C CA . HIS A 1 157 ? 8.845 -15.959 -6.578 1.00 81.81 157 HIS A CA 1
ATOM 1243 C C . HIS A 1 157 ? 8.872 -15.611 -5.088 1.00 81.81 157 HIS A C 1
ATOM 1245 O O . HIS A 1 157 ? 9.043 -16.509 -4.264 1.00 81.81 157 HIS A O 1
ATOM 1251 N N . PRO A 1 158 ? 8.681 -14.339 -4.702 1.00 66.62 158 PRO A N 1
ATOM 1252 C CA . PRO A 1 158 ? 8.820 -13.900 -3.310 1.00 66.62 158 PRO A CA 1
ATOM 1253 C C . PRO A 1 158 ? 7.738 -14.441 -2.355 1.00 66.62 158 PRO A C 1
ATOM 1255 O O . PRO A 1 158 ? 7.852 -14.239 -1.148 1.00 66.62 158 PRO A O 1
ATOM 1258 N N . PHE A 1 159 ? 6.697 -15.117 -2.863 1.00 61.84 159 PHE A N 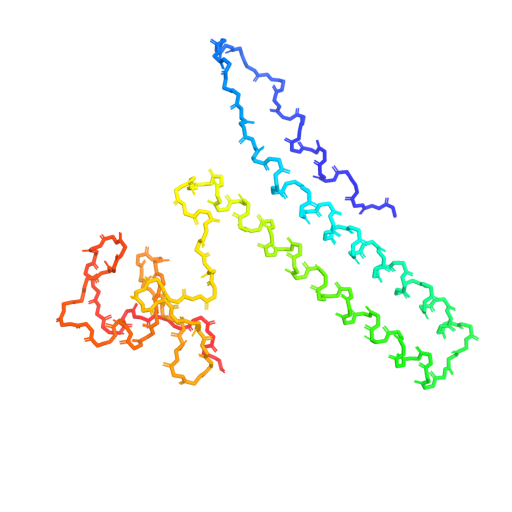1
ATOM 1259 C CA . PHE A 1 159 ? 5.541 -15.568 -2.073 1.00 61.84 159 PHE A CA 1
ATOM 1260 C C . PHE A 1 159 ? 5.192 -17.062 -2.212 1.00 61.84 159 PHE A C 1
ATOM 1262 O O . PHE A 1 159 ? 4.123 -17.465 -1.760 1.00 61.84 159 PHE A O 1
ATOM 1269 N N . CYS A 1 160 ? 6.058 -17.890 -2.806 1.00 46.09 160 CYS A N 1
ATOM 1270 C CA . CYS A 1 160 ? 5.894 -19.347 -2.748 1.00 46.09 160 CYS A CA 1
ATOM 1271 C C . CYS A 1 160 ? 6.540 -19.880 -1.459 1.00 46.09 160 CYS A C 1
ATOM 1273 O O . CYS A 1 160 ? 7.753 -20.083 -1.421 1.00 46.09 160 CYS A O 1
ATOM 1275 N N . VAL A 1 161 ? 5.726 -20.074 -0.416 1.00 38.81 161 VAL A N 1
ATOM 1276 C CA . VAL A 1 161 ? 6.044 -20.865 0.788 1.00 38.81 161 VAL A CA 1
ATOM 1277 C C . VAL A 1 161 ? 4.959 -21.913 0.966 1.00 38.81 161 VAL A C 1
ATOM 1279 O O . VAL A 1 161 ? 3.775 -21.528 0.826 1.00 38.81 161 VAL A O 1
#

pLDDT: mean 75.17, std 20.34, range [31.27, 95.19]

Radius of gyration: 22.36 Å; chains: 1; bounding box: 49×50×59 Å

Foldseek 3Di:
DPDPVVVCVVVPPPPDDDDDDDPPPPPPPPVLVVVLVVLVVQLVVLVVQLVVLVVVCVVDVDPVSVVSNVVSVVSNVVSVVVNVVSVVLVVVCVVPVPPSPQDPQAFPPPRHGADPPQFFWWAAPVGDIGGLCRQVVDPANADPPHGDHDDNVRTDGPPDD